Protein AF-X0XUA1-F1 (afdb_monomer_lite)

Radius of gyration: 14.44 Å; chains: 1; bounding box: 34×36×38 Å

InterPro domains:
  IPR029052 Metallo-dependent phosphatase-like [SSF56300] (15-73)

Secondary structure (DSSP, 8-state):
----EEEEEETTEEEEEE-STTS--BTTB-HHHHHHHHHHHHHH-SS--SEEEE-SS-S-EEETTEEE--BS-S--HHHHHHHSSPPPBEEEEEEEETTEEEEEEEEE-TT--

Organism: NCBI:txid412755

Foldseek 3Di:
DPDQWDWDDDQNFIEIEGAQPVFDDDQLHRQVSCVVVVVVCCVPPPDHGQAYEYEPLQDFDDHRRYTYFHDCDQPDCPNCVRNVDHHFRWGWDFDADNVGTDDTDTGGCPVVD

pLDDT: mean 89.38, std 8.89, range [54.25, 97.75]

Sequence (113 aa):
TVKWYNYAKVVNLDWLLVHGNQVPSSSGNPYNGFAAKSERWHRSMPQHFDYIACGHFHQFFKVQDVWCGPALISDDDWCREVLGREGECGQLALGITEDGIKYVLPINLRDVQ

Structure (mmCIF, N/CA/C/O backbone):
data_AF-X0XUA1-F1
#
_entry.id   AF-X0XUA1-F1
#
loop_
_atom_site.group_PDB
_atom_site.id
_atom_site.type_symbol
_atom_site.label_atom_id
_atom_site.label_alt_id
_atom_site.label_comp_id
_atom_site.label_asym_id
_atom_site.label_entity_id
_atom_site.label_seq_id
_atom_site.pdbx_PDB_ins_code
_atom_site.Cartn_x
_atom_site.Cartn_y
_atom_site.Cartn_z
_atom_site.occupancy
_atom_site.B_iso_or_equiv
_atom_site.auth_seq_id
_atom_site.auth_comp_id
_atom_site.auth_asym_id
_atom_site.auth_atom_id
_atom_site.pdbx_PDB_model_num
ATOM 1 N N . THR A 1 1 ? -4.996 22.645 -2.232 1.00 54.25 1 THR A N 1
ATOM 2 C CA . THR A 1 1 ? -3.890 21.714 -1.912 1.00 54.25 1 THR A CA 1
ATOM 3 C C . THR A 1 1 ? -4.294 20.342 -2.401 1.00 54.25 1 THR A C 1
ATOM 5 O O . THR A 1 1 ? -5.392 19.920 -2.061 1.00 54.25 1 THR A O 1
ATOM 8 N N . VAL A 1 2 ? -3.501 19.674 -3.244 1.00 65.06 2 VAL A N 1
ATOM 9 C CA . VAL A 1 2 ? -3.830 18.305 -3.685 1.00 65.06 2 VAL A CA 1
ATOM 10 C C . VAL A 1 2 ? -3.706 17.375 -2.478 1.00 65.06 2 VAL A C 1
ATOM 12 O O . VAL A 1 2 ? -2.689 17.397 -1.783 1.00 65.06 2 VAL A O 1
ATOM 15 N N . LYS A 1 3 ? -4.760 16.608 -2.184 1.00 84.00 3 LYS A N 1
ATOM 16 C CA . LYS A 1 3 ? -4.757 15.640 -1.083 1.00 84.00 3 LYS A CA 1
ATOM 17 C C . LYS A 1 3 ? -3.798 14.503 -1.460 1.00 84.00 3 LYS A C 1
ATOM 19 O O . LYS A 1 3 ? -4.040 13.808 -2.439 1.00 84.00 3 LYS A O 1
ATOM 24 N N . TRP A 1 4 ? -2.697 14.348 -0.723 1.00 90.81 4 TRP A N 1
ATOM 25 C CA . TRP A 1 4 ? -1.642 13.368 -1.036 1.00 90.81 4 TRP A CA 1
ATOM 26 C C . TRP A 1 4 ? -1.899 11.967 -0.456 1.00 90.81 4 TRP A C 1
ATOM 28 O O . TRP A 1 4 ? -1.153 11.035 -0.749 1.00 90.81 4 TRP A O 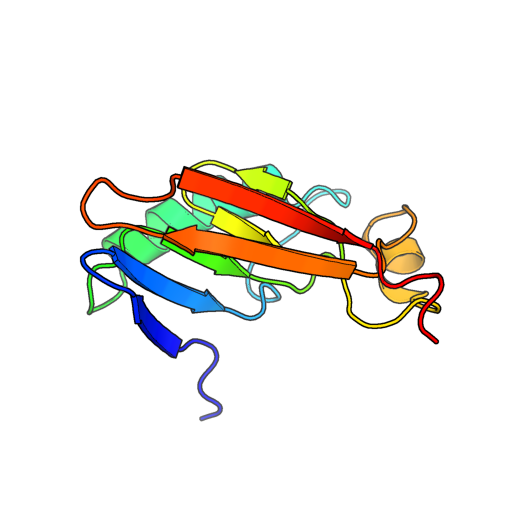1
ATOM 38 N N . TYR A 1 5 ? -2.944 11.830 0.362 1.00 95.69 5 TYR A N 1
ATOM 39 C CA . TYR A 1 5 ? -3.341 10.593 1.024 1.00 95.69 5 TYR A CA 1
ATOM 40 C C . TYR A 1 5 ? -4.863 10.477 1.119 1.00 95.69 5 TYR A C 1
ATOM 42 O O . TYR A 1 5 ? -5.590 11.467 0.993 1.00 95.69 5 TYR A O 1
ATOM 50 N N . ASN A 1 6 ? -5.357 9.281 1.410 1.00 96.75 6 ASN A N 1
ATOM 51 C CA . ASN A 1 6 ? -6.744 9.055 1.782 1.00 96.75 6 ASN A CA 1
ATOM 52 C C . ASN A 1 6 ? -6.850 8.029 2.914 1.00 96.75 6 ASN A C 1
ATOM 54 O O . ASN A 1 6 ? -5.877 7.349 3.211 1.00 96.75 6 ASN A O 1
ATOM 58 N N . TYR A 1 7 ? -8.025 7.924 3.527 1.00 97.06 7 TYR A N 1
ATOM 59 C CA . TYR A 1 7 ? -8.320 6.879 4.502 1.00 97.06 7 TYR A CA 1
ATOM 60 C C . TYR A 1 7 ? -9.438 5.990 3.984 1.00 97.06 7 TYR A C 1
ATOM 62 O O . TYR A 1 7 ? -10.379 6.480 3.356 1.00 97.06 7 TYR A O 1
ATOM 70 N N . ALA A 1 8 ? -9.334 4.697 4.256 1.00 97.19 8 ALA A N 1
ATOM 71 C CA . ALA A 1 8 ? -10.384 3.737 3.967 1.00 97.19 8 ALA A CA 1
ATOM 72 C C . ALA A 1 8 ? -10.533 2.776 5.137 1.00 97.19 8 ALA A C 1
ATOM 74 O O . ALA A 1 8 ? -9.544 2.310 5.687 1.00 97.19 8 ALA A O 1
ATOM 75 N N . LYS A 1 9 ? -11.774 2.451 5.485 1.00 96.75 9 LYS A N 1
ATOM 76 C CA . LYS A 1 9 ? -12.061 1.384 6.434 1.00 96.75 9 LYS A CA 1
ATOM 77 C C . LYS A 1 9 ? -12.558 0.170 5.670 1.00 96.75 9 LYS A C 1
ATOM 79 O O . LYS A 1 9 ? -13.502 0.283 4.888 1.00 96.75 9 LYS A O 1
ATOM 84 N N . VAL A 1 10 ? -11.928 -0.977 5.893 1.00 95.62 10 VAL A N 1
ATOM 85 C CA . VAL A 1 10 ? -12.341 -2.257 5.314 1.00 95.62 10 VAL A CA 1
ATOM 86 C C . VAL A 1 10 ? -12.534 -3.240 6.457 1.00 95.62 10 VAL A C 1
ATOM 88 O O . VAL A 1 10 ? -11.577 -3.628 7.124 1.00 95.62 10 VAL A O 1
ATOM 91 N N . VAL A 1 11 ? -13.789 -3.623 6.701 1.00 93.75 11 VAL A N 1
ATOM 92 C CA . VAL A 1 11 ? -14.193 -4.375 7.901 1.00 93.75 11 VAL A CA 1
ATOM 93 C C . VAL A 1 11 ? -13.792 -3.594 9.167 1.00 93.75 11 VAL A C 1
ATOM 95 O O . VAL A 1 11 ? -14.262 -2.472 9.363 1.00 93.75 11 VAL A O 1
ATOM 98 N N . ASN A 1 12 ? -12.905 -4.145 9.997 1.00 92.69 12 ASN A N 1
ATOM 99 C CA . ASN A 1 12 ? -12.428 -3.548 11.245 1.00 92.69 12 ASN A CA 1
ATOM 100 C C . ASN A 1 12 ? -11.007 -2.984 11.127 1.00 92.69 12 ASN A C 1
ATOM 102 O O . ASN A 1 12 ? -10.403 -2.691 12.150 1.00 92.69 12 ASN A O 1
ATOM 106 N N . LEU A 1 13 ? -10.486 -2.846 9.904 1.00 96.50 13 LEU A N 1
ATOM 107 C CA . LEU A 1 13 ? -9.139 -2.351 9.643 1.00 96.50 13 LEU A CA 1
ATOM 108 C C . LEU A 1 13 ? -9.190 -0.976 8.983 1.00 96.50 13 LEU A C 1
ATOM 110 O O . LEU A 1 13 ? -9.849 -0.796 7.951 1.00 96.50 13 LEU A O 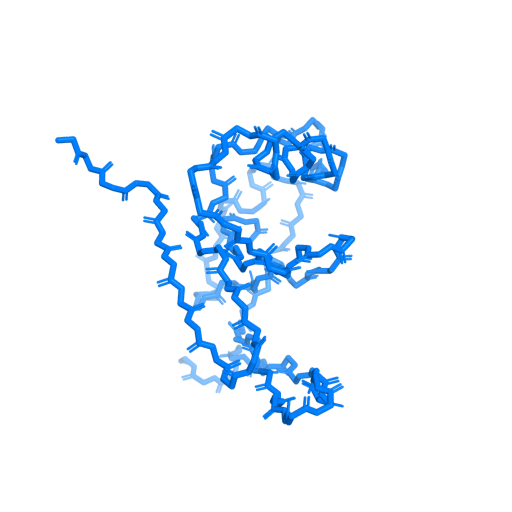1
ATOM 114 N N . ASP A 1 14 ? -8.463 -0.033 9.560 1.00 97.50 14 ASP A N 1
ATOM 115 C CA . ASP A 1 14 ? -8.280 1.316 9.049 1.00 97.50 14 ASP A CA 1
ATOM 116 C C . ASP A 1 14 ? -7.013 1.377 8.181 1.00 97.50 14 ASP A C 1
ATOM 118 O O . ASP A 1 14 ? -5.926 0.956 8.574 1.00 97.50 14 ASP A O 1
ATOM 122 N N . TRP A 1 15 ? -7.145 1.909 6.972 1.00 97.69 15 TRP A N 1
ATOM 123 C CA . TRP A 1 15 ? -6.083 1.966 5.974 1.00 97.69 15 TRP A CA 1
ATOM 124 C C . TRP A 1 15 ? -5.720 3.405 5.662 1.00 97.69 15 TRP A C 1
ATOM 126 O O . TRP A 1 15 ? -6.581 4.205 5.290 1.00 97.69 15 TRP A O 1
ATOM 136 N N . LEU A 1 16 ? -4.427 3.704 5.718 1.00 97.75 16 LEU A N 1
ATOM 137 C CA . LEU A 1 16 ? -3.855 4.899 5.124 1.00 97.75 16 LEU A CA 1
ATOM 138 C C . LEU A 1 16 ? -3.460 4.593 3.673 1.00 97.75 16 LEU A C 1
ATOM 140 O O . LEU A 1 16 ? -2.592 3.769 3.400 1.00 97.75 16 LEU A O 1
ATOM 144 N N . LEU A 1 17 ? -4.099 5.274 2.729 1.00 97.00 17 LEU A N 1
ATOM 145 C CA . LEU A 1 17 ? -3.833 5.149 1.300 1.00 97.00 17 LEU A CA 1
ATOM 146 C C . LEU A 1 17 ? -2.895 6.273 0.867 1.00 97.00 17 LEU A C 1
ATOM 148 O O . LEU A 1 17 ? -3.238 7.449 1.001 1.00 97.00 17 LEU A O 1
ATOM 152 N N . VAL A 1 18 ? -1.729 5.934 0.325 1.00 96.06 18 VAL A N 1
ATOM 153 C CA . VAL A 1 18 ? -0.739 6.906 -0.166 1.00 96.06 18 VAL A CA 1
ATOM 154 C C . VAL A 1 18 ? -0.223 6.488 -1.533 1.00 96.06 18 VAL A C 1
ATOM 156 O O . VAL A 1 18 ? -0.190 5.309 -1.852 1.00 96.06 18 VAL A O 1
ATOM 159 N N . HIS A 1 19 ? 0.234 7.436 -2.350 1.00 94.31 19 HIS A N 1
ATOM 160 C CA . HIS A 1 19 ? 0.931 7.058 -3.580 1.00 94.31 19 HIS A CA 1
ATOM 161 C C . HIS A 1 19 ? 2.306 6.443 -3.266 1.00 94.31 19 HIS A C 1
ATOM 163 O O . HIS A 1 19 ? 2.623 5.385 -3.789 1.00 94.31 19 HIS A O 1
ATOM 169 N N . GLY A 1 20 ? 3.085 7.051 -2.360 1.00 92.62 20 GLY A N 1
ATOM 170 C CA . GLY A 1 20 ? 4.398 6.545 -1.932 1.00 92.62 20 GLY A CA 1
ATOM 171 C C . GLY A 1 20 ? 5.575 7.453 -2.301 1.00 92.62 20 GLY A C 1
ATOM 172 O O . GLY A 1 20 ? 6.647 7.315 -1.721 1.00 92.62 20 GLY A O 1
ATOM 173 N N . ASN A 1 21 ? 5.374 8.457 -3.163 1.00 91.62 21 ASN A N 1
ATOM 174 C CA . ASN A 1 21 ? 6.411 9.420 -3.576 1.00 91.62 21 ASN A CA 1
ATOM 175 C C . ASN A 1 21 ? 6.920 10.344 -2.452 1.00 91.62 21 ASN A C 1
ATOM 177 O O . ASN A 1 21 ? 7.863 11.107 -2.640 1.00 91.62 21 ASN A O 1
ATOM 181 N N . GLN A 1 22 ? 6.294 10.301 -1.277 1.00 90.88 22 GLN A N 1
ATOM 182 C CA . GLN A 1 22 ? 6.734 10.990 -0.062 1.00 90.88 22 GLN A CA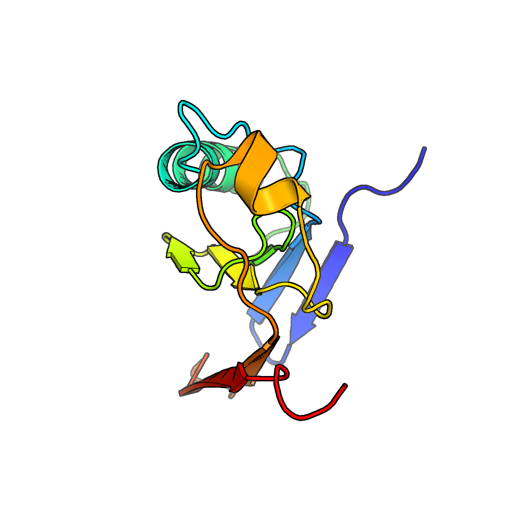 1
ATOM 183 C C . GLN A 1 22 ? 7.810 10.202 0.706 1.00 90.88 22 GLN A C 1
ATOM 185 O O . GLN A 1 22 ? 8.340 10.701 1.710 1.00 90.88 22 GLN A O 1
ATOM 190 N N . VAL A 1 23 ? 8.086 8.964 0.286 1.00 90.50 23 VAL A N 1
ATOM 191 C CA . VAL A 1 23 ? 9.067 8.073 0.898 1.00 90.50 23 VAL A CA 1
ATOM 192 C C . VAL A 1 23 ? 10.347 8.095 0.069 1.00 90.50 23 VAL A C 1
ATOM 194 O O . VAL A 1 23 ? 10.332 7.673 -1.084 1.00 90.50 23 VAL A O 1
ATOM 197 N N . PRO A 1 24 ? 11.465 8.585 0.625 1.00 81.50 24 PRO A N 1
ATOM 198 C CA . PRO A 1 24 ? 12.728 8.570 -0.092 1.00 81.50 24 PRO A CA 1
ATOM 199 C C . PRO A 1 24 ? 13.230 7.129 -0.237 1.00 81.50 24 PRO A C 1
ATOM 201 O O . PRO A 1 24 ? 13.368 6.414 0.757 1.00 81.50 24 PRO A O 1
ATOM 204 N N . SER A 1 25 ? 13.554 6.715 -1.460 1.00 75.44 25 SER A N 1
ATOM 205 C CA . SER A 1 25 ? 14.312 5.491 -1.721 1.00 75.44 25 SER A CA 1
ATOM 206 C C . SER A 1 25 ? 15.807 5.802 -1.701 1.00 75.44 25 SER A C 1
ATOM 208 O O . SER A 1 25 ? 16.372 6.259 -2.695 1.00 75.44 25 SER A O 1
ATOM 210 N N . SER A 1 26 ? 16.478 5.568 -0.573 1.00 66.44 26 SER A N 1
ATOM 211 C CA . SER A 1 26 ? 17.944 5.586 -0.548 1.00 66.44 26 SER A CA 1
ATOM 212 C C . SER A 1 26 ? 18.470 4.405 -1.367 1.00 66.44 26 SER A C 1
ATOM 214 O O . SER A 1 26 ? 18.131 3.259 -1.065 1.00 66.44 26 SER A O 1
ATOM 216 N N . SER A 1 27 ? 19.285 4.675 -2.390 1.00 66.12 27 SER A N 1
ATOM 217 C CA . SER A 1 27 ? 19.938 3.650 -3.225 1.00 66.12 27 SER A CA 1
ATOM 218 C C . SER A 1 27 ? 18.966 2.663 -3.898 1.00 66.12 27 SER A C 1
ATOM 220 O O . SER A 1 27 ? 19.252 1.472 -3.971 1.00 66.12 27 SER A O 1
ATOM 222 N N . GLY A 1 28 ? 17.790 3.134 -4.335 1.00 68.94 28 GLY A N 1
ATOM 223 C CA . GLY A 1 28 ? 16.782 2.294 -5.002 1.00 68.94 28 GLY A CA 1
ATOM 224 C C . GLY A 1 28 ? 16.019 1.334 -4.076 1.00 68.94 28 GLY A C 1
ATOM 225 O O . GLY A 1 28 ? 15.165 0.582 -4.541 1.00 68.94 28 GLY A O 1
ATOM 226 N N . ASN A 1 29 ? 16.279 1.367 -2.761 1.00 80.12 29 ASN A N 1
ATOM 227 C CA . ASN A 1 29 ? 15.613 0.506 -1.787 1.00 80.12 29 ASN A CA 1
ATOM 228 C C . ASN A 1 29 ? 14.604 1.303 -0.929 1.00 80.12 29 ASN A C 1
ATOM 230 O O . ASN A 1 29 ? 15.013 2.132 -0.109 1.00 80.12 29 ASN A O 1
ATOM 234 N N . PRO A 1 30 ? 13.289 1.053 -1.073 1.00 83.31 30 PRO A N 1
ATOM 235 C CA . PRO A 1 30 ? 12.262 1.793 -0.345 1.00 83.31 30 PRO A CA 1
ATOM 236 C C . PRO A 1 30 ? 12.024 1.304 1.093 1.00 83.31 30 PRO A C 1
ATOM 238 O O . PRO A 1 30 ? 11.356 1.996 1.860 1.00 83.31 30 PRO A O 1
ATOM 241 N N . TYR A 1 31 ? 12.555 0.143 1.495 1.00 86.12 31 TYR A N 1
ATOM 242 C CA . TYR A 1 31 ? 12.152 -0.525 2.741 1.00 86.12 31 TYR A CA 1
ATOM 243 C C . TYR A 1 31 ? 12.488 0.290 3.995 1.00 86.12 31 TYR A C 1
ATOM 245 O O . TYR A 1 31 ? 11.625 0.512 4.843 1.00 86.12 31 TYR A O 1
ATOM 253 N N . ASN A 1 32 ? 13.717 0.806 4.084 1.00 85.31 32 ASN A N 1
ATOM 254 C CA . ASN A 1 32 ? 14.148 1.627 5.221 1.00 85.31 32 ASN A CA 1
ATOM 255 C C . ASN A 1 32 ? 13.400 2.967 5.270 1.00 85.31 32 ASN A C 1
ATOM 257 O O . ASN A 1 32 ? 13.072 3.465 6.348 1.00 85.31 32 ASN A O 1
ATOM 261 N N . GLY A 1 33 ? 13.108 3.535 4.095 1.00 89.38 33 GLY A N 1
ATOM 262 C CA . GLY A 1 33 ? 12.318 4.753 3.972 1.00 89.38 33 GLY A CA 1
ATOM 263 C C . GLY A 1 33 ? 10.912 4.558 4.530 1.00 89.38 33 GLY A C 1
ATOM 264 O O . GLY A 1 33 ? 10.446 5.391 5.310 1.00 89.38 33 GLY A O 1
ATOM 265 N N . PHE A 1 34 ? 10.259 3.446 4.181 1.00 91.88 34 PHE A N 1
ATOM 266 C CA . PHE A 1 34 ? 8.922 3.125 4.670 1.00 91.88 34 PHE A CA 1
ATOM 267 C C . PHE A 1 34 ? 8.888 2.802 6.153 1.00 91.88 34 PHE A C 1
ATOM 269 O O . PHE A 1 34 ? 8.006 3.321 6.826 1.00 91.88 34 PHE A O 1
ATOM 276 N N . ALA A 1 35 ? 9.848 2.038 6.676 1.00 89.00 35 ALA A N 1
ATOM 277 C CA . ALA A 1 35 ? 9.900 1.748 8.108 1.00 89.00 35 ALA A CA 1
ATOM 278 C C . ALA A 1 35 ? 9.932 3.048 8.936 1.00 89.00 35 ALA A C 1
ATOM 280 O O . ALA A 1 35 ? 9.111 3.264 9.823 1.00 89.00 35 ALA A O 1
ATOM 281 N N . ALA A 1 36 ? 10.805 3.992 8.566 1.00 90.31 36 ALA A N 1
ATOM 282 C CA . ALA A 1 36 ? 10.891 5.278 9.254 1.00 90.31 36 ALA A CA 1
ATOM 283 C C . ALA A 1 36 ? 9.674 6.190 9.003 1.00 90.31 36 ALA A C 1
ATOM 285 O O . ALA A 1 36 ? 9.296 6.979 9.873 1.00 90.31 36 ALA A O 1
ATOM 286 N N . LYS A 1 37 ? 9.081 6.156 7.803 1.00 92.44 37 LYS A N 1
ATOM 287 C CA . LYS A 1 37 ? 7.927 7.001 7.457 1.00 92.44 37 LYS A CA 1
ATOM 288 C C . LYS A 1 37 ? 6.629 6.504 8.075 1.00 92.44 37 LYS A C 1
ATOM 290 O O . LYS A 1 37 ? 5.882 7.348 8.562 1.00 92.44 37 LYS A O 1
ATOM 295 N N . SER A 1 38 ? 6.405 5.192 8.108 1.00 94.38 38 SER A N 1
ATOM 296 C CA . SER A 1 38 ? 5.253 4.572 8.766 1.00 94.38 38 SER A CA 1
ATOM 297 C C . SER A 1 38 ? 5.193 4.999 10.233 1.00 94.38 38 SER A C 1
ATOM 299 O O . SER A 1 38 ? 4.225 5.633 10.651 1.00 94.38 38 SER A O 1
ATOM 301 N N . GLU A 1 39 ? 6.287 4.824 10.982 1.00 93.44 39 GLU A N 1
ATOM 302 C CA . GLU A 1 39 ? 6.354 5.236 12.391 1.00 93.44 39 GLU A CA 1
ATOM 303 C C . GLU A 1 39 ? 6.068 6.729 12.603 1.00 93.44 39 GLU A C 1
ATOM 305 O O . GLU A 1 39 ? 5.425 7.123 13.579 1.00 93.44 39 GLU A O 1
ATOM 310 N N . ARG A 1 40 ? 6.547 7.588 11.696 1.00 94.69 40 ARG A N 1
ATOM 311 C CA . ARG A 1 40 ? 6.283 9.032 11.768 1.00 94.69 40 ARG A CA 1
ATOM 312 C C . ARG A 1 40 ? 4.817 9.339 11.505 1.00 94.69 40 ARG A C 1
ATOM 314 O O . ARG A 1 40 ? 4.253 10.159 12.222 1.00 94.69 40 ARG A O 1
ATOM 321 N N . TRP A 1 41 ? 4.206 8.691 10.516 1.00 95.62 41 TRP A N 1
ATOM 322 C CA . TRP A 1 41 ? 2.795 8.887 10.196 1.00 95.62 41 TRP A CA 1
ATOM 323 C C . TRP A 1 41 ? 1.885 8.408 11.321 1.00 95.62 41 TRP A C 1
ATOM 325 O O . TRP A 1 41 ? 0.977 9.151 11.683 1.00 95.62 41 TRP A O 1
ATOM 335 N N . HIS A 1 42 ? 2.189 7.274 11.955 1.00 96.38 42 HIS A N 1
ATOM 336 C CA . HIS A 1 42 ? 1.479 6.811 13.156 1.00 96.38 42 HIS A CA 1
ATOM 337 C C . HIS A 1 42 ? 1.447 7.863 14.270 1.00 96.38 42 HIS A C 1
ATOM 339 O O . HIS A 1 42 ? 0.459 7.993 14.983 1.00 96.38 42 HIS A O 1
ATOM 345 N N . ARG A 1 43 ? 2.521 8.649 14.419 1.00 96.44 43 ARG A N 1
ATOM 346 C CA . ARG A 1 43 ? 2.636 9.668 15.477 1.00 96.44 43 ARG A CA 1
ATOM 347 C C . ARG A 1 43 ? 2.078 11.035 15.098 1.00 96.44 43 ARG A C 1
ATOM 349 O O . ARG A 1 43 ? 1.782 11.826 15.989 1.00 96.44 43 ARG A O 1
ATOM 356 N N . SER A 1 44 ? 2.025 11.359 13.808 1.00 95.44 44 SER A N 1
ATOM 357 C CA . SER A 1 44 ? 1.738 12.720 13.343 1.00 95.44 44 SER A CA 1
ATOM 358 C C . SER A 1 44 ? 0.386 12.876 12.659 1.00 95.44 44 SER A C 1
ATOM 360 O O . SER A 1 44 ? -0.065 14.005 12.470 1.00 95.44 44 SER A O 1
ATOM 362 N N . MET A 1 45 ? -0.220 11.784 12.195 1.00 94.69 45 MET A N 1
ATOM 363 C CA . MET A 1 45 ? -1.494 11.848 11.490 1.00 94.69 45 MET A CA 1
ATOM 364 C C . MET A 1 45 ? -2.652 11.999 12.487 1.00 94.69 45 MET A C 1
ATOM 366 O O . MET A 1 45 ? -2.619 11.408 13.563 1.00 94.69 45 MET A O 1
ATOM 370 N N . PRO A 1 46 ? -3.694 12.779 12.147 1.00 93.75 46 PRO A N 1
ATOM 371 C CA . PRO A 1 46 ? -4.808 13.028 13.062 1.00 93.75 46 PRO A CA 1
ATOM 372 C C . PRO A 1 46 ?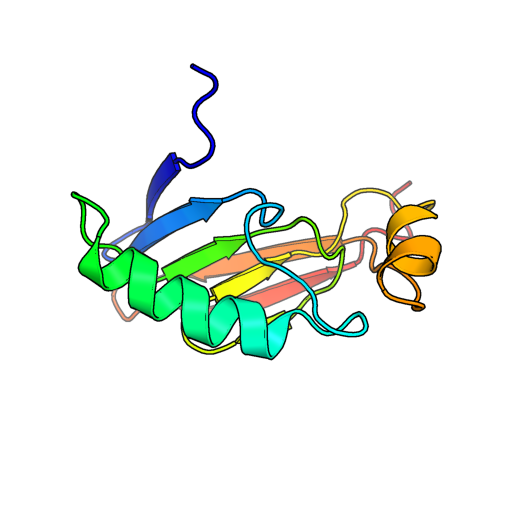 -5.737 11.818 13.233 1.00 93.75 46 PRO A C 1
ATOM 374 O O . PRO A 1 46 ? -6.491 11.765 14.199 1.00 93.75 46 PRO A O 1
ATOM 377 N N . GLN A 1 47 ? -5.725 10.879 12.283 1.00 95.56 47 GLN A N 1
ATOM 378 C CA . GLN A 1 47 ? -6.545 9.671 12.301 1.00 95.56 47 GLN A CA 1
ATOM 379 C C . GLN A 1 47 ? -5.639 8.442 12.404 1.00 95.56 47 GLN A C 1
ATOM 381 O O . GLN A 1 47 ? -4.623 8.361 11.706 1.00 95.56 47 GLN A O 1
ATOM 386 N N . HIS A 1 48 ? -6.039 7.507 13.267 1.00 96.38 48 HIS A N 1
ATOM 387 C CA . HIS A 1 48 ? -5.430 6.187 13.400 1.00 96.38 48 HIS A CA 1
ATOM 388 C C . HIS A 1 48 ? -5.561 5.382 12.096 1.00 96.38 48 HIS A C 1
ATOM 390 O O . HIS A 1 48 ? -6.504 5.583 11.329 1.00 96.38 48 HIS A O 1
ATOM 396 N N . PHE A 1 49 ? -4.615 4.477 11.858 1.00 97.69 49 PHE A N 1
ATOM 397 C CA . PHE A 1 49 ? -4.664 3.473 10.801 1.00 97.69 49 PHE A CA 1
ATOM 398 C C . PHE A 1 49 ? -3.905 2.224 11.258 1.00 97.69 49 PHE A C 1
ATOM 400 O O . PHE A 1 49 ? -2.928 2.336 11.988 1.00 97.69 49 PHE A O 1
ATOM 407 N N . ASP A 1 50 ? -4.341 1.048 10.819 1.00 97.00 50 ASP A N 1
ATOM 408 C CA . ASP A 1 50 ? -3.693 -0.240 11.092 1.00 97.00 50 ASP A CA 1
ATOM 409 C C . ASP A 1 50 ? -2.667 -0.603 10.017 1.00 97.00 50 ASP A C 1
ATOM 411 O O . ASP A 1 50 ? -1.657 -1.246 10.300 1.00 97.00 50 ASP A O 1
ATOM 415 N N . TYR A 1 51 ? -2.947 -0.211 8.771 1.00 97.31 51 TYR A N 1
ATOM 416 C CA . TYR A 1 51 ? -2.139 -0.555 7.607 1.00 97.31 51 TYR A CA 1
ATOM 417 C C . TYR A 1 51 ? -1.962 0.627 6.663 1.00 97.31 51 TYR A C 1
ATOM 419 O O . TYR A 1 51 ? -2.794 1.533 6.584 1.00 97.31 51 TYR A O 1
ATOM 427 N N . ILE A 1 52 ? -0.888 0.576 5.880 1.00 97.25 52 ILE A N 1
ATOM 428 C CA . ILE A 1 52 ? -0.624 1.510 4.792 1.00 97.25 52 ILE A CA 1
ATOM 429 C C . ILE A 1 52 ? -0.715 0.741 3.477 1.00 97.25 52 ILE A C 1
ATOM 431 O O . ILE A 1 52 ? -0.033 -0.265 3.304 1.00 97.25 52 ILE A O 1
ATOM 435 N N . ALA A 1 53 ? -1.515 1.229 2.532 1.00 96.81 53 ALA A N 1
ATOM 436 C CA . ALA A 1 53 ? -1.473 0.770 1.148 1.00 96.81 53 ALA A CA 1
ATOM 437 C C . ALA A 1 53 ? -0.784 1.830 0.285 1.00 96.81 53 ALA A C 1
ATOM 439 O O . ALA A 1 53 ? -1.152 3.010 0.327 1.00 96.81 53 ALA A O 1
ATOM 440 N N . CYS A 1 54 ? 0.214 1.413 -0.490 1.00 95.19 54 CYS A N 1
ATOM 441 C CA . CYS A 1 54 ? 0.978 2.300 -1.353 1.00 95.19 54 CYS A CA 1
ATOM 442 C C . CYS A 1 54 ? 1.273 1.713 -2.736 1.00 95.19 54 CYS A C 1
ATOM 444 O O . CYS A 1 54 ? 1.070 0.528 -2.994 1.00 95.19 54 CYS A O 1
ATOM 446 N N . GLY A 1 55 ? 1.730 2.582 -3.636 1.00 91.56 55 GLY A N 1
ATOM 447 C CA . GLY A 1 55 ? 2.281 2.218 -4.935 1.00 91.56 55 GLY A CA 1
ATOM 448 C C . GLY A 1 55 ? 3.651 2.865 -5.111 1.00 91.56 55 GLY A C 1
ATOM 449 O O . GLY A 1 55 ? 4.515 2.748 -4.241 1.00 91.56 55 GLY A O 1
ATOM 450 N N . HIS A 1 56 ? 3.830 3.583 -6.222 1.00 92.94 56 HIS A N 1
ATOM 451 C CA . HIS A 1 56 ? 5.032 4.334 -6.599 1.00 92.94 56 HIS A CA 1
ATOM 452 C C . HIS A 1 56 ? 6.260 3.490 -6.951 1.00 92.94 56 HIS A C 1
ATOM 454 O O . HIS A 1 56 ? 6.930 3.816 -7.913 1.00 92.94 56 HIS A O 1
ATOM 460 N N . PHE A 1 57 ? 6.550 2.408 -6.227 1.00 91.25 57 PHE A N 1
ATOM 461 C CA . PHE A 1 57 ? 7.764 1.606 -6.436 1.00 91.25 57 PHE A CA 1
ATOM 462 C C . PHE A 1 57 ? 7.604 0.472 -7.451 1.00 91.25 57 PHE A C 1
ATOM 464 O O . PHE A 1 57 ? 8.561 -0.255 -7.695 1.00 91.25 57 PHE A O 1
ATOM 471 N N . HIS A 1 58 ? 6.398 0.323 -8.007 1.00 91.94 58 HIS A N 1
ATOM 472 C CA . HIS A 1 58 ? 6.060 -0.594 -9.101 1.00 91.94 58 HIS A CA 1
ATOM 473 C C . HIS A 1 58 ? 6.464 -2.048 -8.833 1.00 91.94 58 HIS A C 1
ATOM 475 O O . HIS A 1 58 ? 6.818 -2.792 -9.741 1.00 91.94 58 HIS A O 1
ATOM 481 N N . GLN A 1 59 ? 6.412 -2.451 -7.565 1.00 89.12 59 GLN A N 1
ATOM 482 C CA . GLN A 1 59 ? 6.758 -3.788 -7.108 1.00 89.12 59 GLN A CA 1
ATOM 483 C C . GLN A 1 59 ? 5.878 -4.188 -5.940 1.00 89.12 59 GLN A C 1
ATOM 485 O O . GLN A 1 59 ? 5.529 -3.354 -5.098 1.00 89.12 59 GLN A O 1
ATOM 490 N N . PHE A 1 60 ? 5.576 -5.478 -5.858 1.00 91.31 60 PHE A N 1
ATOM 491 C CA . PHE A 1 60 ? 4.978 -6.033 -4.666 1.00 91.31 60 PHE A CA 1
ATOM 492 C C . PHE A 1 60 ? 6.010 -6.157 -3.542 1.00 91.31 60 PHE A C 1
ATOM 494 O O . PHE A 1 60 ? 7.033 -6.831 -3.666 1.00 91.31 60 PHE A O 1
ATOM 501 N N . PHE A 1 61 ? 5.707 -5.559 -2.393 1.00 90.81 61 PHE A N 1
ATOM 502 C CA . PHE A 1 61 ? 6.394 -5.883 -1.147 1.00 90.81 61 PHE A CA 1
ATOM 503 C C . PHE A 1 61 ? 5.522 -5.596 0.069 1.00 90.81 61 PHE A C 1
ATOM 505 O O . PHE A 1 61 ? 4.589 -4.790 0.030 1.00 90.81 61 PHE A O 1
ATOM 512 N N . LYS A 1 62 ? 5.892 -6.226 1.186 1.00 92.75 62 LYS A N 1
ATOM 513 C CA . LYS A 1 62 ? 5.355 -5.929 2.510 1.00 92.75 62 LYS A CA 1
ATOM 514 C C . LYS A 1 62 ? 6.492 -5.571 3.461 1.00 92.75 62 LYS A C 1
ATOM 516 O O . LYS A 1 62 ? 7.412 -6.366 3.645 1.00 92.75 62 LYS A O 1
ATOM 521 N N . VAL A 1 63 ? 6.407 -4.407 4.099 1.00 92.56 63 VAL A N 1
ATOM 522 C CA . VAL A 1 63 ? 7.338 -3.978 5.154 1.00 92.56 63 VAL A CA 1
ATOM 523 C C . VAL A 1 63 ? 6.518 -3.481 6.332 1.00 92.56 63 VAL A C 1
ATOM 525 O O . VAL A 1 63 ? 5.804 -2.497 6.198 1.00 92.56 63 VAL A O 1
ATOM 528 N N . GLN A 1 64 ? 6.624 -4.154 7.481 1.00 91.81 64 GLN A N 1
ATOM 529 C CA . GLN A 1 64 ? 5.806 -3.855 8.663 1.00 91.81 64 GLN A CA 1
ATOM 530 C C . GLN A 1 64 ? 4.299 -3.868 8.324 1.00 91.81 64 GLN A C 1
ATOM 532 O O . GLN A 1 64 ? 3.764 -4.916 7.947 1.00 91.81 64 GLN A O 1
ATOM 537 N N . ASP A 1 65 ? 3.635 -2.724 8.459 1.00 94.56 65 ASP A N 1
ATOM 538 C CA . ASP A 1 65 ? 2.227 -2.465 8.165 1.00 94.56 65 ASP A CA 1
ATOM 539 C C . ASP A 1 65 ? 1.989 -1.922 6.742 1.00 94.56 65 ASP A C 1
ATOM 541 O O . ASP A 1 65 ? 0.847 -1.695 6.343 1.00 94.56 65 ASP A O 1
ATOM 545 N N . VAL A 1 66 ? 3.055 -1.743 5.958 1.00 95.62 66 VAL A N 1
ATOM 546 C CA . VAL A 1 66 ? 3.009 -1.230 4.588 1.00 95.62 66 VAL A CA 1
ATOM 547 C C . VAL A 1 66 ? 2.855 -2.367 3.586 1.00 95.62 66 VAL A C 1
ATOM 549 O O . VAL A 1 66 ? 3.668 -3.294 3.545 1.00 95.62 66 VAL A O 1
ATOM 552 N N . TRP A 1 67 ? 1.858 -2.232 2.720 1.00 95.88 67 TRP A N 1
ATOM 553 C CA . TRP A 1 67 ? 1.615 -3.052 1.542 1.00 95.88 67 TRP A CA 1
ATOM 554 C C . TRP A 1 67 ? 1.813 -2.206 0.287 1.00 95.88 67 TRP A C 1
ATOM 556 O O . TRP A 1 67 ? 1.044 -1.276 0.041 1.00 95.88 67 TRP A O 1
ATOM 566 N N . CYS A 1 68 ? 2.827 -2.531 -0.512 1.00 94.06 68 CYS A N 1
ATOM 567 C CA . CYS A 1 68 ? 3.058 -1.889 -1.801 1.00 94.06 68 CYS A CA 1
ATOM 568 C C . CYS A 1 68 ? 2.535 -2.768 -2.934 1.00 94.06 68 CYS A C 1
ATOM 570 O O . CYS A 1 68 ? 2.833 -3.963 -2.985 1.00 94.06 68 CYS A O 1
ATOM 572 N N . GLY A 1 69 ? 1.748 -2.170 -3.824 1.00 93.25 69 GLY A N 1
ATOM 573 C CA . GLY A 1 69 ? 1.275 -2.808 -5.044 1.00 93.25 69 GLY A CA 1
ATOM 574 C C . GLY A 1 69 ? 2.233 -2.613 -6.229 1.00 93.25 69 GLY A C 1
ATOM 575 O O . GLY A 1 69 ? 2.921 -1.588 -6.302 1.00 93.25 69 GLY A O 1
ATOM 576 N N . PRO A 1 70 ? 2.255 -3.568 -7.175 1.00 91.88 70 PRO A N 1
ATOM 577 C CA . PRO A 1 70 ? 2.907 -3.403 -8.474 1.00 91.88 70 PRO A CA 1
ATOM 578 C C . PRO A 1 70 ? 2.201 -2.344 -9.346 1.00 91.88 70 PRO A C 1
ATOM 580 O O . PRO A 1 70 ? 1.169 -1.788 -8.961 1.00 91.88 70 PRO A O 1
ATOM 583 N N . ALA A 1 71 ? 2.767 -2.041 -10.516 1.00 90.56 71 ALA A N 1
ATOM 584 C CA . ALA A 1 71 ? 2.148 -1.134 -11.477 1.00 90.56 71 ALA A CA 1
ATOM 585 C C . ALA A 1 71 ? 1.078 -1.855 -12.311 1.00 90.56 71 ALA A C 1
ATOM 587 O O . ALA A 1 71 ? 1.169 -3.053 -12.554 1.00 90.56 71 ALA A O 1
ATOM 588 N N . LEU A 1 72 ? 0.083 -1.116 -12.809 1.00 88.38 72 LEU A N 1
ATOM 589 C CA . LEU A 1 72 ? -0.901 -1.645 -13.767 1.00 88.38 72 LEU A CA 1
ATOM 590 C C . LEU A 1 72 ? -0.418 -1.568 -15.223 1.00 88.38 72 LEU A C 1
ATOM 592 O O . LEU A 1 72 ? -1.173 -1.906 -16.124 1.00 88.38 72 LEU A O 1
ATOM 596 N N . ILE A 1 73 ? 0.808 -1.103 -15.461 1.00 84.19 73 ILE A N 1
ATOM 597 C CA . ILE A 1 73 ? 1.424 -0.963 -16.785 1.00 84.19 73 ILE A CA 1
ATOM 598 C C . ILE A 1 73 ? 2.591 -1.942 -16.906 1.00 84.19 73 ILE A C 1
ATOM 600 O O . ILE A 1 73 ? 3.236 -2.258 -15.904 1.00 84.19 73 ILE A O 1
ATOM 604 N N . SER A 1 74 ? 2.806 -2.483 -18.104 1.00 75.94 74 SER A N 1
ATOM 605 C CA . SER A 1 74 ? 3.868 -3.463 -18.372 1.00 75.94 74 SER A CA 1
ATOM 606 C C . SER A 1 74 ? 5.143 -2.830 -18.926 1.00 75.94 74 SER A C 1
ATOM 608 O O . SER A 1 74 ? 6.220 -3.403 -18.772 1.00 75.94 74 SER A O 1
ATOM 610 N N . ASP A 1 75 ? 5.029 -1.636 -19.498 1.00 74.62 75 ASP A N 1
ATOM 611 C CA . ASP A 1 75 ? 6.079 -0.823 -20.097 1.00 74.62 75 ASP A CA 1
ATOM 612 C C . ASP A 1 75 ? 6.470 0.341 -19.176 1.00 74.62 75 ASP A C 1
ATOM 614 O O . ASP A 1 75 ? 6.239 1.513 -19.464 1.00 74.62 75 ASP A O 1
ATOM 618 N N . ASP A 1 76 ? 7.062 0.011 -18.028 1.00 72.94 76 ASP A N 1
ATOM 619 C CA . ASP A 1 76 ? 7.509 1.018 -17.070 1.00 72.94 76 ASP A CA 1
ATOM 620 C C . ASP A 1 76 ? 9.036 1.183 -17.035 1.00 72.94 76 ASP A C 1
ATOM 622 O O . ASP A 1 76 ? 9.759 0.412 -16.399 1.00 72.94 76 ASP A O 1
ATOM 626 N N . ASP A 1 77 ? 9.521 2.252 -17.666 1.00 85.38 77 ASP A N 1
ATOM 627 C CA . ASP A 1 77 ? 10.930 2.649 -17.600 1.00 85.38 77 ASP A CA 1
ATOM 628 C C . ASP A 1 77 ? 11.305 3.285 -16.255 1.00 85.38 77 ASP A C 1
ATOM 630 O O . ASP A 1 77 ? 12.471 3.239 -15.854 1.00 85.38 77 ASP A O 1
ATOM 634 N N . TRP A 1 78 ? 10.333 3.828 -15.514 1.00 88.12 78 TRP A N 1
ATOM 635 C CA . TRP A 1 78 ? 10.599 4.556 -14.275 1.00 88.12 78 TRP A CA 1
ATOM 636 C C . TRP A 1 78 ? 11.268 3.670 -13.220 1.00 88.12 78 TRP A C 1
ATOM 638 O O . TRP A 1 78 ? 12.253 4.082 -12.604 1.00 88.12 78 TRP A O 1
ATOM 648 N N . CYS A 1 79 ? 10.780 2.441 -13.016 1.00 85.81 79 CYS A N 1
ATOM 649 C CA . CYS A 1 79 ? 11.356 1.519 -12.034 1.00 85.81 79 CYS A CA 1
ATOM 650 C C . CYS A 1 79 ? 12.823 1.209 -12.368 1.00 85.81 79 CYS A C 1
ATOM 652 O O . CYS A 1 79 ? 13.690 1.204 -11.488 1.00 85.81 79 CYS A O 1
ATOM 654 N N . ARG A 1 80 ? 13.128 1.043 -13.658 1.00 85.81 80 ARG A N 1
ATOM 655 C CA . ARG A 1 80 ? 14.485 0.789 -14.137 1.00 85.81 80 ARG A CA 1
ATOM 656 C C . ARG A 1 80 ? 15.392 2.000 -13.944 1.00 85.81 80 ARG A C 1
ATOM 658 O O . ARG A 1 80 ? 16.509 1.834 -13.461 1.00 85.81 80 ARG A O 1
ATOM 665 N N . GLU A 1 81 ? 14.915 3.200 -14.254 1.00 88.06 81 GLU A N 1
ATOM 666 C CA . GLU A 1 81 ? 15.683 4.440 -14.104 1.00 88.06 81 GLU A CA 1
ATOM 667 C C . GLU A 1 81 ? 15.924 4.825 -12.637 1.00 88.06 81 GLU A C 1
ATOM 669 O O . GLU A 1 81 ? 17.022 5.252 -12.277 1.00 88.06 81 GLU A O 1
ATOM 674 N N . VAL A 1 82 ? 14.915 4.668 -11.775 1.00 84.88 82 VAL A N 1
ATOM 675 C CA . VAL A 1 82 ? 14.949 5.170 -10.391 1.00 84.88 82 VAL A CA 1
ATOM 676 C C . VAL A 1 82 ? 15.388 4.107 -9.390 1.00 84.88 82 VAL A C 1
ATOM 678 O O . VAL A 1 82 ? 16.104 4.413 -8.433 1.00 84.88 82 VAL A O 1
ATOM 681 N N . LEU A 1 83 ? 14.967 2.857 -9.586 1.00 84.94 83 LEU A N 1
ATOM 682 C CA . LEU A 1 83 ? 15.253 1.752 -8.668 1.00 84.94 83 LEU A CA 1
ATOM 683 C C . LEU A 1 83 ? 16.318 0.790 -9.205 1.00 84.94 83 LEU A C 1
ATOM 685 O O . LEU A 1 83 ? 16.766 -0.077 -8.454 1.00 84.94 83 LEU A O 1
ATOM 689 N N . GLY A 1 84 ? 16.735 0.928 -10.469 1.00 86.69 84 GLY A N 1
ATOM 690 C CA . GLY A 1 84 ? 17.746 0.062 -11.083 1.00 86.69 84 GLY A CA 1
ATOM 691 C C . GLY A 1 84 ? 17.270 -1.376 -11.296 1.00 86.69 84 GLY A C 1
ATOM 692 O O . GLY A 1 84 ? 18.089 -2.294 -11.323 1.00 86.69 84 GLY A O 1
ATOM 693 N N . ARG A 1 85 ? 15.953 -1.596 -11.378 1.00 84.94 85 ARG A N 1
ATOM 694 C CA . ARG A 1 85 ? 15.329 -2.922 -11.492 1.00 84.94 85 ARG A CA 1
ATOM 695 C C . ARG A 1 85 ? 14.029 -2.854 -12.280 1.00 84.94 85 ARG A C 1
ATOM 697 O O . ARG A 1 85 ? 13.422 -1.799 -12.381 1.00 84.94 85 ARG A O 1
ATOM 704 N N . GLU A 1 86 ? 13.608 -3.988 -12.824 1.00 87.38 86 GLU A N 1
ATOM 705 C CA . GLU A 1 86 ? 12.365 -4.073 -13.590 1.00 87.38 86 GLU A CA 1
ATOM 706 C C . GLU A 1 86 ? 11.133 -3.914 -12.684 1.00 87.38 86 GLU A C 1
ATOM 708 O O . GLU A 1 86 ? 11.109 -4.368 -11.530 1.00 87.38 86 GLU A O 1
ATOM 713 N N . GLY A 1 87 ? 10.108 -3.256 -13.225 1.00 87.50 87 GLY A N 1
ATOM 714 C CA . GLY A 1 87 ? 8.787 -3.167 -12.619 1.00 87.50 87 GLY A CA 1
ATOM 715 C C . GLY A 1 87 ? 7.998 -4.473 -12.748 1.00 87.50 87 GLY A C 1
ATOM 716 O O . GLY A 1 87 ? 8.199 -5.303 -13.644 1.00 87.50 87 GLY A O 1
ATOM 717 N N . GLU A 1 88 ? 7.059 -4.657 -11.833 1.00 90.75 88 GLU A N 1
ATOM 718 C CA . GLU A 1 88 ? 6.050 -5.704 -11.891 1.00 90.75 88 GLU A CA 1
ATOM 719 C C . GLU A 1 88 ? 4.754 -5.126 -12.463 1.00 90.75 88 GLU A C 1
ATOM 721 O O . GLU A 1 88 ? 4.326 -4.040 -12.067 1.00 90.75 88 GLU A O 1
ATOM 726 N N . CYS A 1 89 ? 4.115 -5.877 -13.365 1.00 92.56 89 CYS A N 1
ATOM 727 C CA . CYS A 1 89 ? 2.794 -5.545 -13.888 1.00 92.56 89 CYS A CA 1
ATOM 728 C C . CYS A 1 89 ? 1.758 -6.445 -13.218 1.00 92.56 89 CYS A C 1
ATOM 730 O O . CYS A 1 89 ? 1.728 -7.659 -13.446 1.00 92.56 89 CYS A O 1
ATOM 732 N N . GLY A 1 90 ? 0.931 -5.866 -12.359 1.00 92.50 90 GLY A N 1
ATOM 733 C CA . GLY A 1 90 ? -0.028 -6.631 -11.591 1.00 92.50 90 GLY A CA 1
ATOM 734 C C . GLY A 1 90 ? -0.947 -5.794 -10.721 1.00 92.50 90 GLY A C 1
ATOM 735 O O . GLY A 1 90 ? -0.915 -4.567 -10.720 1.00 92.50 90 GLY A O 1
ATOM 736 N N . GLN A 1 91 ? -1.733 -6.487 -9.911 1.00 92.00 91 GLN A N 1
ATOM 737 C CA . GLN A 1 91 ? -2.558 -5.897 -8.870 1.00 92.00 91 GLN A CA 1
ATOM 738 C C . GLN A 1 91 ? -2.462 -6.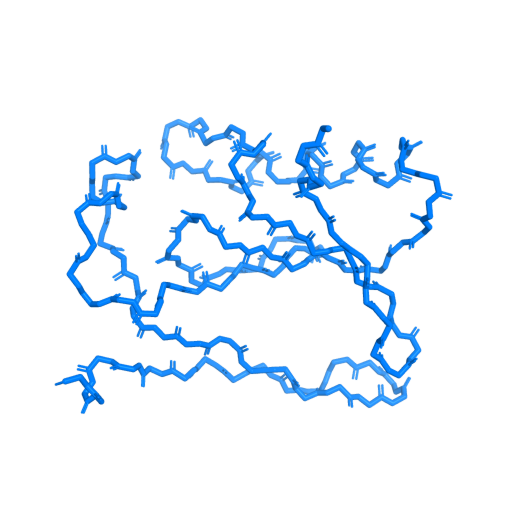742 -7.603 1.00 92.00 91 GLN A C 1
ATOM 740 O O . GLN A 1 91 ? -2.444 -7.968 -7.661 1.00 92.00 91 GLN A O 1
ATOM 745 N N . LEU A 1 92 ? -2.423 -6.096 -6.440 1.00 92.25 92 LEU A N 1
ATOM 746 C CA . LEU A 1 92 ? -2.510 -6.795 -5.163 1.00 92.25 92 LEU A CA 1
ATOM 747 C C . LEU A 1 92 ? -3.974 -6.881 -4.720 1.00 92.25 92 LEU A C 1
ATOM 749 O O . LEU A 1 92 ? -4.609 -5.853 -4.486 1.00 92.25 92 LEU A O 1
ATOM 753 N N . ALA A 1 93 ? -4.497 -8.096 -4.576 1.00 93.44 93 ALA A N 1
ATOM 754 C CA . ALA A 1 93 ? -5.810 -8.349 -3.999 1.00 93.44 93 ALA A CA 1
ATOM 755 C C . ALA A 1 93 ? -5.673 -8.892 -2.571 1.00 93.44 93 ALA A C 1
ATOM 757 O O . ALA A 1 93 ? -4.909 -9.824 -2.312 1.00 93.44 93 ALA A O 1
ATOM 758 N N . LEU A 1 94 ? -6.429 -8.311 -1.639 1.00 94.44 94 LEU A N 1
ATOM 759 C CA . LEU A 1 94 ? -6.447 -8.719 -0.236 1.00 94.44 94 LEU A CA 1
ATOM 760 C C . LEU A 1 94 ? -7.822 -9.276 0.129 1.00 94.44 94 LEU A C 1
ATOM 762 O O . LEU A 1 94 ? -8.839 -8.606 -0.038 1.00 94.44 94 LEU A O 1
ATOM 766 N N . GLY A 1 95 ? -7.845 -10.496 0.662 1.00 95.75 95 GLY A N 1
ATOM 767 C CA . GLY A 1 95 ? -9.031 -11.074 1.284 1.00 95.75 95 GLY A CA 1
ATOM 768 C C . GLY A 1 95 ? -9.065 -10.701 2.760 1.00 95.75 95 GLY A C 1
ATOM 769 O O . GLY A 1 95 ? -8.233 -11.188 3.526 1.00 95.75 95 GLY A O 1
ATOM 770 N N . ILE A 1 96 ? -10.004 -9.839 3.152 1.00 95.75 96 ILE A N 1
ATOM 771 C CA . ILE A 1 96 ? -10.113 -9.294 4.512 1.00 95.75 96 ILE A CA 1
ATOM 772 C C . ILE A 1 96 ? -11.395 -9.809 5.172 1.00 95.75 96 ILE A C 1
ATOM 774 O O . ILE A 1 96 ? -12.467 -9.773 4.575 1.00 95.75 96 ILE A O 1
ATOM 778 N N . THR A 1 97 ? -11.269 -10.282 6.411 1.00 94.62 97 THR A N 1
ATOM 779 C CA . THR A 1 97 ? -12.369 -10.759 7.269 1.00 94.62 97 THR A CA 1
ATOM 780 C C . THR A 1 97 ? -12.309 -10.064 8.632 1.00 94.62 97 THR A C 1
ATOM 782 O O . THR A 1 97 ? -11.398 -9.274 8.876 1.00 94.62 97 THR A O 1
ATOM 785 N N . GLU A 1 98 ? -13.241 -10.364 9.539 1.00 92.88 98 GLU A N 1
ATOM 786 C CA . GLU A 1 98 ? -13.260 -9.790 10.896 1.00 92.88 98 GLU A CA 1
ATOM 787 C C . GLU A 1 98 ? -12.001 -10.115 11.715 1.00 92.88 98 GLU A C 1
ATOM 789 O O . GLU A 1 98 ? -11.545 -9.274 12.483 1.00 92.88 98 GLU A O 1
ATOM 794 N N . ASP A 1 99 ? -11.383 -11.275 11.482 1.00 92.12 99 ASP A N 1
ATOM 795 C CA . ASP A 1 99 ? -10.120 -11.676 12.119 1.00 92.12 99 ASP A CA 1
ATOM 796 C C . ASP A 1 99 ? -8.872 -11.049 11.453 1.00 92.12 99 ASP A C 1
ATOM 798 O O . ASP A 1 99 ? -7.739 -11.412 11.779 1.00 92.12 99 ASP A O 1
ATOM 802 N N . GLY A 1 100 ? -9.055 -10.193 10.442 1.00 92.19 100 GLY A N 1
ATOM 803 C CA . GLY A 1 100 ? -7.983 -9.543 9.688 1.00 92.19 100 GLY A CA 1
ATOM 804 C C . GLY A 1 100 ? -7.759 -10.098 8.276 1.00 92.19 100 GLY A C 1
ATOM 805 O O . GLY A 1 100 ? -8.657 -10.672 7.648 1.00 92.19 100 GLY A O 1
ATOM 806 N N . ILE A 1 101 ? -6.549 -9.878 7.749 1.00 94.50 101 ILE A N 1
ATOM 807 C CA . ILE A 1 101 ? -6.146 -10.274 6.389 1.00 94.50 101 ILE A CA 1
ATOM 808 C C . ILE A 1 101 ? -5.957 -11.798 6.336 1.00 94.50 101 ILE A C 1
ATOM 810 O O . ILE A 1 101 ? -5.092 -12.344 7.018 1.00 94.50 101 ILE A O 1
ATOM 814 N N . LYS A 1 102 ? -6.749 -12.485 5.507 1.00 95.31 102 LYS A N 1
ATOM 815 C CA . LYS A 1 102 ? -6.701 -13.947 5.316 1.00 95.31 102 LYS A CA 1
ATOM 816 C C . LYS A 1 102 ? -5.948 -14.362 4.065 1.00 95.31 102 LYS A C 1
ATOM 818 O O . LYS A 1 102 ? -5.265 -15.381 4.076 1.00 95.31 102 LYS A O 1
ATOM 823 N N . TYR A 1 103 ? -6.075 -13.576 3.000 1.00 93.44 103 TYR A N 1
ATOM 824 C CA . TYR A 1 103 ? -5.482 -13.892 1.707 1.00 93.44 103 TYR A CA 1
ATOM 825 C C . TYR A 1 103 ? -4.744 -12.688 1.149 1.00 93.44 103 TYR A C 1
ATOM 827 O O . TYR A 1 103 ? -5.221 -11.556 1.236 1.00 93.44 103 TYR A O 1
ATOM 835 N N . VAL A 1 104 ? -3.595 -12.966 0.546 1.00 93.75 104 VAL A N 1
ATOM 836 C CA . VAL A 1 104 ? -2.785 -12.007 -0.197 1.00 93.75 104 VAL A CA 1
ATOM 837 C C . VAL A 1 104 ? -2.558 -12.627 -1.563 1.00 93.75 104 VAL A C 1
ATOM 839 O O . VAL A 1 104 ? -1.904 -13.661 -1.674 1.00 93.75 104 VAL A O 1
ATOM 842 N N . LEU A 1 105 ? -3.159 -12.033 -2.585 1.00 92.44 105 LEU A N 1
ATOM 843 C CA . LEU A 1 105 ? -3.188 -12.574 -3.934 1.00 92.44 105 LEU A CA 1
ATOM 844 C C . LEU A 1 105 ? -2.568 -11.552 -4.891 1.00 92.44 105 LEU A C 1
ATOM 846 O O . LEU A 1 105 ? -3.239 -10.589 -5.268 1.00 92.44 105 LEU A O 1
ATOM 850 N N . PRO A 1 106 ? -1.292 -11.721 -5.276 1.00 89.88 106 PRO A N 1
ATOM 851 C CA . PRO A 1 106 ? -0.726 -10.967 -6.381 1.00 89.88 106 PRO A CA 1
ATOM 852 C C . PRO A 1 106 ? -1.327 -11.486 -7.694 1.00 89.88 106 PRO A C 1
ATOM 854 O O . PRO A 1 106 ? -1.189 -12.657 -8.044 1.00 89.88 106 PRO A O 1
ATOM 857 N N . ILE A 1 107 ? -2.016 -10.609 -8.414 1.00 90.62 107 ILE A N 1
ATOM 858 C CA . ILE A 1 107 ? -2.587 -10.871 -9.733 1.00 90.62 107 ILE A CA 1
ATOM 859 C C . ILE A 1 107 ? -1.586 -10.351 -10.759 1.00 90.62 107 ILE A C 1
ATOM 861 O O . ILE A 1 107 ? -1.351 -9.148 -10.827 1.00 90.62 107 ILE A O 1
ATOM 865 N N . ASN A 1 108 ? -0.982 -11.245 -11.540 1.00 88.25 108 ASN A N 1
ATOM 866 C CA . ASN A 1 108 ? -0.116 -10.860 -12.652 1.00 88.25 108 ASN A CA 1
ATOM 867 C C . ASN A 1 108 ? -0.983 -10.400 -13.830 1.00 88.25 108 ASN A C 1
ATOM 869 O O . ASN A 1 108 ? -1.910 -11.108 -14.221 1.00 88.25 108 ASN A O 1
ATOM 873 N N . LEU A 1 109 ? -0.684 -9.221 -14.371 1.00 89.06 109 LEU A N 1
ATOM 874 C CA . LEU A 1 109 ? -1.440 -8.614 -15.467 1.00 89.06 109 LEU A CA 1
ATOM 875 C C . LEU A 1 109 ? -0.649 -8.533 -16.780 1.00 89.06 109 LEU A C 1
ATOM 877 O O . LEU A 1 109 ? -1.169 -7.997 -17.753 1.00 89.06 109 LEU A O 1
ATOM 881 N N . ARG A 1 110 ? 0.570 -9.092 -16.844 1.00 8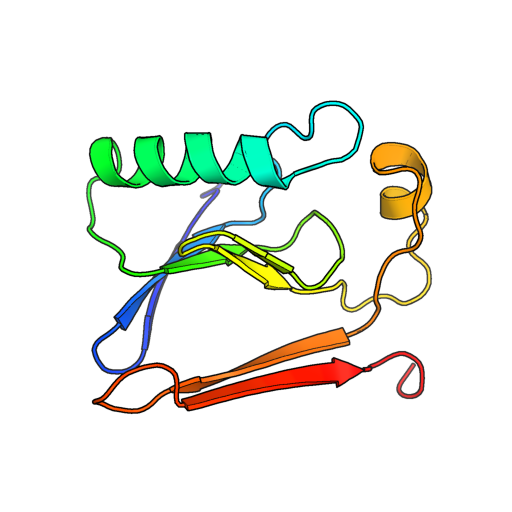0.25 110 ARG A N 1
ATOM 882 C CA . ARG A 1 110 ? 1.417 -9.052 -18.053 1.00 80.25 110 ARG A CA 1
ATOM 883 C C . ARG A 1 110 ? 0.754 -9.663 -19.289 1.00 80.25 110 ARG A C 1
ATOM 885 O O . ARG A 1 110 ? 1.015 -9.195 -20.387 1.00 80.25 110 ARG A O 1
ATOM 892 N N . ASP A 1 111 ? -0.108 -10.658 -19.105 1.00 69.81 111 ASP A N 1
ATOM 893 C CA . ASP A 1 111 ? -0.761 -11.381 -20.205 1.00 69.81 111 ASP A CA 1
ATOM 894 C C . ASP A 1 111 ? -2.160 -10.829 -20.551 1.00 69.81 111 ASP A C 1
ATOM 896 O O . ASP A 1 111 ? -2.900 -11.445 -21.316 1.00 69.81 111 ASP A O 1
ATOM 900 N N . VAL A 1 112 ? -2.562 -9.702 -19.946 1.00 63.09 112 VAL A N 1
ATOM 901 C CA . VAL A 1 112 ? -3.924 -9.134 -20.047 1.00 63.09 112 VAL A CA 1
ATOM 902 C C . VAL A 1 112 ? -3.945 -7.811 -20.838 1.00 63.09 112 VAL A C 1
ATOM 904 O O . VAL A 1 112 ? -4.999 -7.186 -20.952 1.00 63.09 112 VAL A O 1
ATOM 907 N N . GLN A 1 113 ? -2.804 -7.378 -21.390 1.00 54.78 113 GLN A N 1
ATOM 908 C CA . GLN A 1 113 ? -2.647 -6.108 -22.116 1.00 54.78 113 GLN A CA 1
ATOM 909 C C . GLN A 1 113 ? -2.570 -6.275 -23.632 1.00 54.78 113 GLN A C 1
ATOM 911 O O . GLN A 1 113 ? -1.906 -7.229 -24.094 1.00 54.78 113 GLN A O 1
#